Protein AF-A0AA42CPR8-F1 (afdb_monomer_lite)

Foldseek 3Di:
DPDPPVPLPPLLVQLLVCLVVVHDLVPRPDDPPDPSSVSSVNSVVVVVVVCVPPPPDPPPPPPDDDDDPDPDDDDDDD

Radius of gyration: 28.8 Å; chains: 1; bounding box: 79×17×77 Å

Structure (mmCIF, N/CA/C/O backbone):
data_AF-A0AA42CPR8-F1
#
_entry.id   AF-A0AA42CPR8-F1
#
loop_
_atom_site.group_PDB
_atom_site.id
_atom_site.type_symbol
_atom_site.label_atom_id
_atom_site.label_alt_id
_atom_site.label_comp_id
_atom_site.label_asym_id
_atom_site.label_entity_id
_atom_site.label_seq_id
_atom_site.pdbx_PDB_ins_code
_atom_site.Cartn_x
_atom_site.Cartn_y
_atom_site.Cartn_z
_atom_site.occupancy
_atom_site.B_iso_or_equiv
_atom_site.auth_seq_id
_atom_site.auth_comp_id
_atom_site.auth_asym_id
_atom_site.auth_atom_id
_atom_site.pdbx_PDB_model_num
ATOM 1 N N . MET A 1 1 ? 17.303 3.400 25.310 1.00 39.75 1 MET A N 1
ATOM 2 C CA . MET A 1 1 ? 16.509 4.040 24.241 1.00 39.75 1 MET A CA 1
ATOM 3 C C . MET A 1 1 ? 15.732 2.918 23.578 1.00 39.75 1 MET A C 1
ATOM 5 O O . MET A 1 1 ? 16.401 1.966 23.201 1.00 39.75 1 MET A O 1
ATOM 9 N N . PRO A 1 2 ? 14.389 2.911 23.539 1.00 50.91 2 PRO A N 1
ATOM 10 C CA . PRO A 1 2 ? 13.686 1.830 22.865 1.00 50.91 2 PRO A CA 1
ATOM 11 C C . PRO A 1 2 ? 13.932 1.954 21.360 1.00 50.91 2 PRO A C 1
ATOM 13 O O . PRO A 1 2 ? 13.733 3.014 20.765 1.00 50.91 2 PRO A O 1
ATOM 16 N N . GLU A 1 3 ? 14.439 0.871 20.794 1.00 44.56 3 GLU A N 1
ATOM 17 C CA . GLU A 1 3 ? 14.723 0.680 19.383 1.00 44.56 3 GLU A CA 1
ATOM 18 C C . GLU A 1 3 ? 13.406 0.830 18.618 1.00 44.56 3 GLU A C 1
ATOM 20 O O . GLU A 1 3 ? 12.515 -0.014 18.706 1.00 44.56 3 GLU A O 1
ATOM 25 N N . LYS A 1 4 ? 13.244 1.947 17.900 1.00 46.81 4 LYS A N 1
ATOM 26 C CA . LYS A 1 4 ? 12.178 2.106 16.909 1.00 46.81 4 LYS A CA 1
ATOM 27 C C . LYS A 1 4 ? 12.531 1.253 15.693 1.00 46.81 4 LYS A C 1
ATOM 29 O O . LYS A 1 4 ? 12.851 1.774 14.630 1.00 46.81 4 LYS A O 1
ATOM 34 N N . THR A 1 5 ? 12.508 -0.061 15.863 1.00 47.91 5 THR A N 1
ATOM 35 C CA . THR A 1 5 ? 12.386 -0.970 14.734 1.00 47.91 5 THR A CA 1
ATOM 36 C C . THR A 1 5 ? 10.970 -0.764 14.232 1.00 47.91 5 THR A C 1
ATOM 38 O O . THR A 1 5 ? 10.017 -1.290 14.803 1.00 47.91 5 THR A O 1
ATOM 41 N N . THR A 1 6 ? 10.823 0.094 13.226 1.00 53.19 6 THR A N 1
ATOM 42 C CA . THR A 1 6 ? 9.613 0.208 12.413 1.00 53.19 6 THR A CA 1
ATOM 43 C C . THR A 1 6 ? 9.460 -1.123 11.682 1.00 53.19 6 THR A C 1
ATOM 45 O O . THR A 1 6 ? 9.810 -1.245 10.513 1.00 53.19 6 THR A O 1
ATOM 48 N N . ALA A 1 7 ? 9.067 -2.171 12.409 1.00 54.75 7 ALA A N 1
ATOM 49 C CA . ALA A 1 7 ? 8.664 -3.424 11.813 1.00 54.75 7 ALA A CA 1
ATOM 50 C C . ALA A 1 7 ? 7.540 -3.055 10.852 1.00 54.75 7 ALA A C 1
ATOM 52 O O . ALA A 1 7 ? 6.553 -2.450 11.277 1.00 54.75 7 ALA A O 1
ATOM 53 N N . ALA A 1 8 ? 7.747 -3.320 9.562 1.00 58.22 8 ALA A N 1
ATOM 54 C CA . ALA A 1 8 ? 6.676 -3.247 8.589 1.00 58.22 8 ALA A CA 1
ATOM 55 C C . ALA A 1 8 ? 5.460 -3.943 9.208 1.00 58.22 8 ALA A C 1
ATOM 57 O O . ALA A 1 8 ? 5.568 -5.069 9.697 1.00 58.22 8 ALA A O 1
ATOM 58 N N . THR A 1 9 ? 4.345 -3.230 9.301 1.00 69.19 9 THR A N 1
ATOM 59 C CA . THR A 1 9 ? 3.104 -3.815 9.790 1.00 69.19 9 THR A CA 1
ATOM 60 C C . THR A 1 9 ? 2.708 -4.970 8.880 1.00 69.19 9 THR A C 1
ATOM 62 O O . THR A 1 9 ? 3.058 -4.992 7.697 1.00 69.19 9 THR A O 1
ATOM 65 N N . ASP A 1 10 ? 1.977 -5.936 9.433 1.00 84.75 10 ASP A N 1
ATOM 66 C CA . ASP A 1 10 ? 1.519 -7.126 8.705 1.00 84.75 10 ASP A CA 1
ATOM 67 C C . ASP A 1 10 ? 0.850 -6.735 7.371 1.00 84.75 10 ASP A C 1
ATOM 69 O O . ASP A 1 10 ? 1.223 -7.232 6.311 1.00 84.75 10 ASP A O 1
ATOM 73 N N . ALA A 1 11 ? 0.021 -5.684 7.400 1.00 88.06 11 ALA A N 1
ATOM 74 C CA . ALA A 1 11 ? -0.629 -5.110 6.226 1.00 88.06 11 ALA A CA 1
ATOM 75 C C . ALA A 1 11 ? 0.355 -4.576 5.163 1.00 88.06 11 ALA A C 1
ATOM 77 O O . ALA A 1 11 ? 0.131 -4.779 3.970 1.00 88.06 11 ALA A O 1
ATOM 78 N N . PHE A 1 12 ? 1.453 -3.918 5.553 1.00 88.75 12 PHE A N 1
ATOM 79 C CA . PHE A 1 12 ? 2.480 -3.449 4.611 1.00 88.75 12 PHE A CA 1
ATOM 80 C C . PHE A 1 12 ? 3.177 -4.623 3.913 1.00 88.75 12 PHE A C 1
ATOM 82 O O . PHE A 1 12 ? 3.399 -4.606 2.696 1.00 88.75 12 PHE A O 1
ATOM 89 N N . GLN A 1 13 ? 3.509 -5.667 4.673 1.00 88.62 13 GLN A N 1
ATOM 90 C CA . GLN A 1 13 ? 4.147 -6.858 4.124 1.00 88.62 13 GLN A CA 1
ATOM 91 C C . GLN A 1 13 ? 3.189 -7.624 3.201 1.00 88.62 13 GLN A C 1
ATOM 93 O O . GLN A 1 13 ? 3.581 -8.005 2.097 1.00 88.62 13 GLN A O 1
ATOM 98 N N . GLU A 1 14 ? 1.916 -7.749 3.578 1.00 89.31 14 GLU A N 1
ATOM 99 C CA . GLU A 1 14 ? 0.865 -8.298 2.717 1.00 89.31 14 GLU A CA 1
ATOM 100 C C . GLU A 1 14 ? 0.686 -7.500 1.422 1.00 89.31 14 GLU A C 1
ATOM 102 O O . GLU A 1 14 ? 0.533 -8.095 0.358 1.00 89.31 14 GLU A O 1
ATOM 107 N N . GLY A 1 15 ? 0.748 -6.167 1.477 1.00 90.62 15 GLY A N 1
ATOM 108 C CA . GLY A 1 15 ? 0.686 -5.310 0.290 1.00 90.62 15 GLY A CA 1
ATOM 109 C C . GLY A 1 15 ? 1.835 -5.570 -0.679 1.00 90.62 15 GLY A C 1
ATOM 110 O O . GLY A 1 15 ? 1.635 -5.660 -1.892 1.00 90.62 15 GLY A O 1
ATOM 111 N N . THR A 1 16 ? 3.031 -5.767 -0.125 1.00 89.94 16 THR A N 1
ATOM 112 C CA . THR A 1 16 ? 4.240 -6.118 -0.879 1.00 89.94 16 THR A CA 1
ATOM 113 C C . THR A 1 16 ? 4.075 -7.475 -1.571 1.00 89.94 16 THR A C 1
ATOM 115 O O . THR A 1 1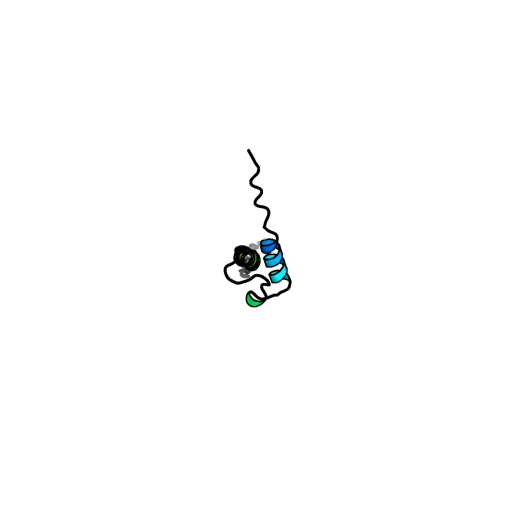6 ? 4.286 -7.582 -2.779 1.00 89.94 16 THR A O 1
ATOM 118 N N . VAL A 1 17 ? 3.635 -8.506 -0.838 1.00 90.06 17 VAL A N 1
ATOM 119 C CA . VAL A 1 17 ? 3.397 -9.856 -1.385 1.00 90.06 17 VAL A CA 1
ATOM 120 C C . VAL A 1 17 ? 2.299 -9.831 -2.443 1.00 90.06 17 VAL A C 1
ATOM 122 O O . VAL A 1 17 ? 2.474 -10.380 -3.526 1.00 90.06 17 VAL A O 1
ATOM 125 N N . ALA A 1 18 ? 1.194 -9.134 -2.181 1.00 90.62 18 ALA A N 1
ATOM 126 C CA . ALA A 1 18 ? 0.090 -9.013 -3.122 1.00 90.62 18 ALA A CA 1
ATOM 127 C C . ALA A 1 18 ? 0.534 -8.409 -4.460 1.00 90.62 18 ALA A C 1
ATOM 129 O O . ALA A 1 18 ? 0.060 -8.826 -5.517 1.00 90.62 18 ALA A O 1
ATOM 130 N N . ARG A 1 19 ? 1.471 -7.455 -4.436 1.00 88.00 19 ARG A N 1
ATOM 131 C CA . ARG A 1 19 ? 2.057 -6.904 -5.659 1.00 88.00 19 ARG A CA 1
ATOM 132 C C . ARG A 1 19 ? 2.895 -7.935 -6.412 1.00 88.00 19 ARG A C 1
ATOM 134 O O . ARG A 1 19 ? 2.739 -8.029 -7.629 1.00 88.00 19 ARG A O 1
ATOM 141 N N . VAL A 1 20 ? 3.741 -8.694 -5.712 1.00 87.00 20 VAL A N 1
ATOM 142 C CA . VAL A 1 20 ? 4.564 -9.772 -6.299 1.00 87.00 20 VAL A CA 1
ATOM 143 C C . VAL A 1 20 ? 3.683 -10.845 -6.948 1.00 87.00 20 VAL A C 1
ATOM 145 O O . VAL A 1 20 ? 3.974 -11.296 -8.052 1.00 87.00 20 VAL A O 1
ATOM 148 N N . GLU A 1 21 ? 2.552 -11.168 -6.323 1.00 89.62 21 GLU A N 1
ATOM 149 C CA . GLU A 1 21 ? 1.534 -12.090 -6.848 1.00 89.62 21 GLU A CA 1
ATOM 150 C C . GLU A 1 21 ? 0.693 -11.489 -7.999 1.00 89.62 21 GLU A C 1
ATOM 152 O O . GLU A 1 21 ? -0.128 -12.174 -8.610 1.00 89.62 21 GLU A O 1
ATOM 157 N N . GLY A 1 22 ? 0.865 -10.202 -8.322 1.00 89.38 22 GLY A N 1
ATOM 158 C CA . GLY A 1 22 ? 0.153 -9.523 -9.408 1.00 89.38 22 GLY A CA 1
ATOM 159 C C . GLY A 1 22 ? -1.275 -9.075 -9.071 1.00 89.38 22 GLY A C 1
ATOM 160 O O . GLY A 1 22 ? -2.037 -8.714 -9.977 1.00 89.38 22 GLY A O 1
ATOM 161 N N . LEU A 1 23 ? -1.653 -9.055 -7.790 1.00 89.50 23 LEU A N 1
ATOM 162 C CA . LEU A 1 23 ? -2.937 -8.515 -7.336 1.00 89.50 23 LEU A CA 1
ATOM 163 C C . LEU A 1 23 ? -3.005 -7.000 -7.568 1.00 89.50 23 LEU A C 1
ATOM 165 O O . LEU A 1 23 ? -2.000 -6.278 -7.535 1.00 89.50 23 LEU A O 1
ATOM 169 N N . LYS A 1 24 ? -4.214 -6.488 -7.821 1.00 89.69 24 LYS A N 1
ATOM 170 C CA . LYS A 1 24 ? -4.442 -5.058 -8.067 1.00 89.69 24 LYS A CA 1
ATOM 171 C C . LYS A 1 24 ? -4.839 -4.363 -6.769 1.00 89.69 24 LYS A C 1
ATOM 173 O O . LYS A 1 24 ? -5.365 -4.973 -5.851 1.00 89.69 24 LYS A O 1
ATOM 178 N N . LEU A 1 25 ? -4.698 -3.039 -6.740 1.00 85.56 25 LEU A N 1
ATOM 179 C CA . LEU A 1 25 ? -5.116 -2.200 -5.6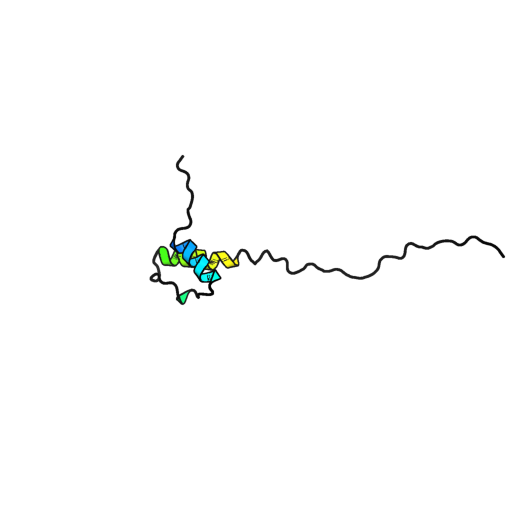07 1.00 85.56 25 LEU A CA 1
ATOM 180 C C . LEU A 1 25 ? -6.574 -2.396 -5.162 1.00 85.56 25 LEU A C 1
ATOM 182 O O . LEU A 1 25 ? -6.889 -2.206 -3.995 1.00 85.56 25 LEU A O 1
ATOM 186 N N . ARG A 1 26 ? -7.462 -2.769 -6.087 1.00 88.50 26 ARG A N 1
ATOM 187 C CA . ARG A 1 26 ? -8.880 -3.044 -5.800 1.00 88.50 26 ARG A CA 1
ATOM 188 C C . ARG A 1 26 ? -9.127 -4.388 -5.109 1.00 88.50 26 ARG A C 1
ATOM 190 O O . ARG A 1 26 ? -10.229 -4.599 -4.624 1.00 88.50 26 ARG A O 1
ATOM 197 N N . ASP A 1 27 ? -8.141 -5.280 -5.130 1.00 90.81 27 ASP A N 1
ATOM 198 C CA . ASP A 1 27 ? -8.189 -6.597 -4.491 1.00 90.81 27 ASP A CA 1
ATOM 199 C C . ASP A 1 27 ? -7.700 -6.528 -3.031 1.00 90.81 27 ASP A C 1
ATOM 201 O O . ASP A 1 27 ? -7.570 -7.553 -2.370 1.00 90.81 27 ASP A O 1
ATOM 205 N N . ASN A 1 28 ? -7.434 -5.318 -2.521 1.00 89.25 28 ASN A N 1
ATOM 206 C CA . ASN A 1 28 ? -7.104 -5.084 -1.122 1.00 89.25 28 ASN A CA 1
ATOM 207 C C . ASN A 1 28 ? -8.252 -5.591 -0.217 1.00 89.25 28 ASN A C 1
ATOM 209 O O . ASN A 1 28 ? -9.381 -5.111 -0.364 1.00 89.25 28 ASN A O 1
ATOM 213 N N . PRO A 1 29 ? -7.993 -6.530 0.717 1.00 87.94 29 PRO A N 1
ATOM 214 C CA . PRO A 1 29 ? -9.025 -7.081 1.598 1.00 87.94 29 PRO A CA 1
ATOM 215 C C . PRO A 1 29 ? -9.506 -6.083 2.664 1.00 87.94 29 PRO A C 1
ATOM 217 O O . PRO A 1 29 ? -10.556 -6.286 3.277 1.00 87.94 29 PRO A O 1
ATOM 220 N N . TYR A 1 30 ? -8.751 -5.008 2.899 1.00 88.06 30 TYR A N 1
ATOM 221 C CA . TYR A 1 30 ? -9.043 -4.002 3.911 1.00 88.06 30 TYR A CA 1
ATOM 222 C C . TYR A 1 30 ? -10.037 -2.950 3.410 1.00 88.06 30 TYR A C 1
ATOM 224 O O . TYR A 1 30 ? -9.992 -2.497 2.264 1.00 88.06 30 TYR A O 1
ATOM 232 N N . ALA A 1 31 ? -10.924 -2.503 4.302 1.00 88.12 31 ALA A N 1
ATOM 233 C CA . ALA A 1 31 ? -11.877 -1.443 3.993 1.00 88.12 31 ALA A CA 1
ATOM 234 C C . ALA A 1 31 ? -11.162 -0.122 3.663 1.00 88.12 31 ALA A C 1
ATOM 236 O O . ALA A 1 31 ? -10.172 0.247 4.301 1.00 88.12 31 ALA A O 1
ATOM 237 N N . LEU A 1 32 ? -11.699 0.617 2.688 1.00 86.25 32 LEU A N 1
ATOM 238 C CA . LEU A 1 32 ? -11.168 1.918 2.275 1.00 86.25 32 LEU A CA 1
ATOM 239 C C . LEU A 1 32 ? -11.033 2.871 3.478 1.00 86.25 32 LEU A C 1
ATOM 241 O O . LEU A 1 32 ? -11.903 2.908 4.342 1.00 86.25 32 LEU A O 1
ATOM 245 N N . GLN A 1 33 ? -9.961 3.671 3.488 1.00 85.00 33 GLN A N 1
ATOM 246 C CA . GLN A 1 33 ? -9.642 4.673 4.526 1.00 85.00 33 GLN A CA 1
ATOM 247 C C . GLN A 1 33 ? -9.328 4.128 5.931 1.00 85.00 33 GLN A C 1
ATOM 249 O O . GLN A 1 33 ? -9.228 4.910 6.871 1.00 85.00 33 GLN A O 1
ATOM 254 N N . THR A 1 34 ? -9.128 2.820 6.084 1.00 88.00 34 THR A N 1
ATOM 255 C CA . THR A 1 34 ? -8.531 2.263 7.307 1.00 88.00 34 THR A CA 1
ATOM 256 C C . THR A 1 34 ? -7.009 2.393 7.280 1.00 88.00 34 THR A C 1
ATOM 258 O O . THR A 1 34 ? -6.409 2.410 6.201 1.00 88.00 34 THR A O 1
ATOM 261 N N . ASP A 1 35 ? -6.375 2.440 8.453 1.00 87.94 35 ASP A N 1
ATOM 262 C CA . ASP A 1 35 ? -4.912 2.438 8.561 1.00 87.94 35 ASP A CA 1
ATOM 263 C C . ASP A 1 35 ? -4.307 1.223 7.838 1.00 87.94 35 ASP A C 1
ATOM 265 O O . ASP A 1 35 ? -3.417 1.396 7.012 1.00 87.94 35 ASP A O 1
ATOM 269 N N . GLN A 1 36 ? -4.889 0.023 8.000 1.00 87.94 36 GLN A N 1
ATOM 270 C CA . GLN A 1 36 ? -4.439 -1.175 7.273 1.00 87.94 36 GLN A CA 1
ATOM 271 C C . GLN A 1 36 ? -4.541 -1.020 5.748 1.00 87.94 36 GLN A C 1
ATOM 273 O O . GLN A 1 36 ? -3.634 -1.426 5.026 1.00 87.94 36 GLN A O 1
ATOM 278 N N . HIS A 1 37 ? -5.607 -0.399 5.231 1.00 89.81 37 HIS A N 1
ATOM 279 C CA . HIS A 1 37 ? -5.726 -0.142 3.794 1.00 89.81 37 HIS A CA 1
ATOM 280 C C . HIS A 1 37 ? -4.626 0.804 3.289 1.00 89.81 37 HIS A C 1
ATOM 282 O O . HIS A 1 37 ? -4.099 0.607 2.191 1.00 89.81 37 HIS A O 1
ATOM 288 N N . LEU A 1 38 ? -4.283 1.837 4.066 1.00 90.50 38 LEU A N 1
ATOM 289 C CA . LEU A 1 38 ? -3.203 2.767 3.729 1.00 90.50 38 LEU A CA 1
ATOM 290 C C . LEU A 1 38 ? -1.831 2.080 3.778 1.00 90.50 38 LEU A C 1
ATOM 292 O O . LEU A 1 38 ? -1.039 2.265 2.855 1.00 90.50 38 LEU A O 1
ATOM 296 N N . GLU A 1 39 ? -1.578 1.257 4.795 1.00 90.50 39 GLU A N 1
ATOM 297 C CA . GLU A 1 39 ? -0.324 0.514 4.964 1.00 90.50 39 GLU A CA 1
ATOM 298 C C . GLU A 1 39 ? -0.129 -0.554 3.883 1.00 90.50 39 GLU A C 1
ATOM 300 O O . GLU A 1 39 ? 0.932 -0.620 3.262 1.00 90.50 39 GLU A O 1
ATOM 305 N N . TRP A 1 40 ? -1.177 -1.315 3.563 1.00 91.69 40 TRP A N 1
ATOM 306 C CA . TRP A 1 40 ? -1.164 -2.280 2.464 1.00 91.69 40 TRP A CA 1
ATOM 307 C C . TRP A 1 40 ? -0.913 -1.602 1.118 1.00 91.69 40 TRP A C 1
ATOM 309 O O . TRP A 1 40 ? -0.084 -2.049 0.326 1.00 91.69 40 TRP A O 1
ATOM 319 N N . LYS A 1 41 ? -1.566 -0.460 0.863 1.00 91.12 41 LYS A N 1
ATOM 320 C CA . LYS A 1 41 ? -1.329 0.330 -0.352 1.00 91.12 41 LYS A CA 1
ATOM 321 C C . LYS A 1 41 ? 0.108 0.858 -0.419 1.00 91.12 41 LYS A C 1
ATOM 323 O O . LYS A 1 41 ? 0.679 0.885 -1.509 1.00 91.12 41 LYS A O 1
ATOM 328 N N . ALA A 1 42 ? 0.679 1.276 0.710 1.00 89.94 42 ALA A N 1
ATOM 329 C CA . ALA A 1 42 ? 2.064 1.729 0.779 1.00 89.94 42 ALA A CA 1
ATOM 330 C C . ALA A 1 42 ? 3.041 0.596 0.423 1.00 89.94 42 ALA A C 1
ATOM 332 O O . ALA A 1 42 ? 3.895 0.796 -0.437 1.00 89.94 42 ALA A O 1
ATOM 333 N N . GLY A 1 43 ? 2.859 -0.604 0.987 1.00 90.12 43 GLY A N 1
ATOM 334 C CA . GLY A 1 43 ? 3.677 -1.779 0.656 1.00 90.12 43 GLY A CA 1
ATOM 335 C C . GLY A 1 43 ? 3.530 -2.230 -0.800 1.00 90.12 43 GLY A C 1
ATOM 336 O O . GLY A 1 43 ? 4.519 -2.495 -1.483 1.00 90.12 43 GLY A O 1
ATOM 337 N N . TRP A 1 44 ? 2.300 -2.221 -1.323 1.00 90.69 44 TRP A N 1
ATOM 338 C CA . TRP A 1 44 ? 2.017 -2.540 -2.727 1.00 90.69 44 TRP A CA 1
ATOM 339 C C . TRP A 1 44 ? 2.683 -1.564 -3.708 1.00 90.69 44 TRP A C 1
ATOM 341 O O . TRP A 1 44 ? 3.061 -1.955 -4.810 1.00 90.69 44 TRP A O 1
ATOM 351 N N . SER A 1 45 ? 2.816 -0.287 -3.332 1.00 88.56 45 SER A N 1
ATOM 352 C CA . SER A 1 45 ? 3.442 0.741 -4.173 1.00 88.56 45 SER A CA 1
ATOM 353 C C . SER A 1 45 ? 4.964 0.792 -4.034 1.00 88.56 45 SER A C 1
ATOM 355 O O . SER A 1 45 ? 5.633 1.178 -4.987 1.00 88.56 45 SER A O 1
ATOM 357 N N . ALA A 1 46 ? 5.515 0.410 -2.879 1.00 84.62 46 ALA A N 1
ATOM 358 C CA . ALA A 1 46 ? 6.952 0.478 -2.597 1.00 84.62 46 ALA A CA 1
ATOM 359 C C . ALA A 1 46 ? 7.801 -0.425 -3.510 1.00 84.62 46 ALA A C 1
ATOM 361 O O . ALA A 1 46 ? 8.986 -0.183 -3.704 1.00 84.62 46 ALA A O 1
ATOM 362 N N . THR A 1 47 ? 7.198 -1.453 -4.104 1.00 68.56 47 THR A N 1
ATOM 363 C CA . THR A 1 47 ? 7.865 -2.390 -5.022 1.00 68.56 47 THR A CA 1
ATOM 364 C C . THR A 1 47 ? 8.150 -1.806 -6.407 1.00 68.56 47 THR A C 1
ATOM 366 O O . THR A 1 47 ? 8.910 -2.411 -7.150 1.00 68.56 47 THR A O 1
ATOM 369 N N . PHE A 1 48 ? 7.585 -0.648 -6.769 1.00 63.38 48 PHE A N 1
ATOM 370 C CA . PHE A 1 48 ? 7.918 0.037 -8.027 1.00 63.38 48 PHE A CA 1
ATOM 371 C C . PHE A 1 48 ? 9.222 0.839 -7.961 1.00 63.38 48 PHE A C 1
ATOM 373 O O . PHE A 1 48 ? 9.910 0.944 -8.969 1.00 63.38 48 PHE A O 1
ATOM 380 N N . ASP A 1 49 ? 9.573 1.371 -6.791 1.00 56.91 49 ASP A N 1
ATOM 381 C CA . ASP A 1 49 ? 10.743 2.246 -6.626 1.00 56.91 49 ASP A CA 1
ATOM 382 C C . ASP A 1 49 ? 12.076 1.484 -6.757 1.00 56.91 49 ASP A C 1
ATOM 384 O O . ASP A 1 49 ? 13.119 2.082 -6.988 1.00 56.91 49 ASP A O 1
ATOM 388 N N . LEU A 1 50 ? 12.057 0.151 -6.635 1.00 54.53 50 LEU A N 1
ATOM 389 C CA . LEU A 1 50 ? 13.263 -0.683 -6.702 1.00 54.53 50 LEU A CA 1
ATOM 390 C C . LEU A 1 50 ? 13.659 -1.106 -8.127 1.00 54.53 50 LEU A C 1
ATOM 392 O O . LEU A 1 50 ? 14.769 -1.600 -8.309 1.00 54.53 50 LEU A O 1
ATOM 396 N N . ASP A 1 51 ? 12.792 -0.919 -9.128 1.00 52.31 51 ASP A N 1
ATOM 397 C CA . ASP A 1 51 ? 13.079 -1.269 -10.533 1.00 52.31 51 ASP A CA 1
ATOM 398 C C . ASP A 1 51 ? 13.553 -0.060 -11.369 1.00 52.31 51 ASP A C 1
ATOM 400 O O . ASP A 1 51 ? 14.010 -0.235 -12.499 1.00 52.31 51 ASP A O 1
ATOM 404 N N . GLU A 1 52 ? 13.498 1.164 -10.827 1.00 52.03 52 GLU A N 1
ATOM 405 C CA . GLU A 1 52 ? 13.899 2.394 -11.538 1.00 52.03 52 GLU A CA 1
ATOM 406 C C . GLU A 1 52 ? 15.412 2.698 -11.447 1.00 52.03 52 GLU A C 1
ATOM 408 O O . GLU A 1 52 ? 15.876 3.700 -11.980 1.00 52.03 52 GLU A O 1
ATOM 413 N N . ASP A 1 53 ? 16.202 1.796 -10.853 1.00 51.72 53 ASP A N 1
ATOM 414 C CA . ASP A 1 53 ? 17.677 1.779 -10.942 1.00 51.72 53 ASP A CA 1
ATOM 415 C C . ASP A 1 53 ? 18.180 0.734 -11.957 1.00 51.72 53 ASP A C 1
ATOM 417 O O . ASP A 1 53 ? 19.373 0.440 -12.052 1.00 51.72 53 ASP A O 1
ATOM 421 N N . ARG A 1 54 ? 17.283 0.145 -12.763 1.00 51.38 54 ARG A N 1
ATOM 422 C CA . ARG A 1 54 ? 17.719 -0.571 -13.961 1.00 51.38 54 ARG A CA 1
ATOM 423 C C . ARG A 1 54 ? 18.091 0.463 -15.012 1.00 51.38 54 ARG A C 1
ATOM 425 O O . ARG A 1 54 ? 17.285 0.759 -15.889 1.00 51.38 54 ARG A O 1
ATOM 432 N N . ASP A 1 55 ? 19.321 0.966 -14.905 1.00 54.12 55 ASP A N 1
ATOM 433 C CA . ASP A 1 55 ? 20.121 1.529 -15.992 1.00 54.12 55 ASP A CA 1
ATOM 434 C C . ASP A 1 55 ? 19.658 0.911 -17.325 1.00 54.12 55 ASP A C 1
ATOM 436 O O . ASP A 1 55 ? 19.975 -0.257 -17.606 1.00 54.12 55 ASP A O 1
ATOM 440 N N . PRO A 1 56 ? 18.873 1.625 -18.157 1.00 55.75 56 PRO A N 1
ATOM 441 C CA . PRO A 1 56 ? 18.687 1.209 -19.523 1.00 55.75 56 PRO A CA 1
ATOM 442 C C . PRO A 1 56 ? 19.990 1.580 -20.206 1.00 55.75 56 PRO A C 1
ATOM 444 O O . PRO A 1 56 ? 20.103 2.633 -20.820 1.00 55.75 56 PRO A O 1
ATOM 447 N N . GLU A 1 57 ? 20.988 0.722 -20.028 1.00 52.50 57 GLU A N 1
ATOM 448 C CA . GLU A 1 57 ? 21.918 0.434 -21.091 1.00 52.50 57 GLU A CA 1
ATOM 449 C C . GLU A 1 57 ? 22.465 1.716 -21.745 1.00 52.50 57 GLU A C 1
ATOM 451 O O . GLU A 1 57 ? 22.212 2.021 -22.909 1.00 52.50 57 GLU A O 1
ATOM 456 N N . SER A 1 58 ? 23.311 2.444 -21.013 1.00 47.25 58 SER A N 1
ATOM 457 C CA . SER A 1 58 ? 24.352 3.251 -21.653 1.00 47.25 58 SER A CA 1
ATOM 458 C C . SER A 1 58 ? 25.392 2.310 -22.289 1.00 47.25 58 SER A C 1
ATOM 460 O O . SER A 1 58 ? 26.593 2.436 -22.074 1.00 47.25 58 SER A O 1
ATOM 462 N N . THR A 1 59 ? 24.954 1.325 -23.086 1.00 57.25 59 THR A N 1
ATOM 463 C CA . THR A 1 59 ? 25.805 0.656 -24.072 1.00 57.25 59 THR A CA 1
ATOM 464 C C . THR A 1 59 ? 25.767 1.488 -25.339 1.00 57.25 59 THR A C 1
ATOM 466 O O . THR A 1 59 ? 25.420 1.029 -26.425 1.00 57.25 59 THR A O 1
ATOM 469 N N . ARG A 1 60 ? 26.180 2.748 -25.221 1.00 56.66 60 ARG A N 1
ATOM 470 C CA . ARG A 1 60 ? 26.740 3.444 -26.367 1.00 56.66 60 ARG A CA 1
ATOM 471 C C . ARG A 1 60 ? 28.189 2.982 -26.503 1.00 56.66 60 ARG A C 1
ATOM 473 O O . ARG A 1 60 ? 29.128 3.702 -26.193 1.00 56.66 60 ARG A O 1
ATOM 480 N N . VAL A 1 61 ? 28.353 1.726 -26.915 1.00 59.34 61 VAL A N 1
ATOM 481 C CA . VAL A 1 61 ? 29.585 1.274 -27.558 1.00 59.34 61 VAL A CA 1
ATOM 482 C C . VAL A 1 61 ? 29.438 1.678 -29.025 1.00 59.34 61 VAL A C 1
ATOM 484 O O . VAL A 1 61 ? 29.105 0.855 -29.871 1.00 59.34 61 VAL A O 1
ATOM 487 N N . ASP A 1 62 ? 29.639 2.966 -29.327 1.00 54.44 62 ASP A N 1
ATOM 488 C CA . ASP A 1 62 ? 30.317 3.283 -30.585 1.00 54.44 62 ASP A CA 1
ATOM 489 C C . ASP A 1 62 ? 31.742 2.724 -30.357 1.00 54.44 62 ASP A C 1
ATOM 491 O O . ASP A 1 62 ? 32.503 3.247 -29.558 1.00 54.44 62 ASP A O 1
ATOM 495 N N . GLY A 1 63 ? 32.153 1.574 -30.875 1.00 61.59 63 GLY A N 1
ATOM 496 C CA . GLY A 1 63 ? 31.694 0.999 -32.119 1.00 61.59 63 GLY A CA 1
ATOM 497 C C . GLY A 1 63 ? 32.141 1.828 -33.319 1.00 61.59 63 GLY A C 1
ATOM 498 O O . GLY A 1 63 ? 31.549 1.648 -34.370 1.00 61.59 63 GLY A O 1
ATOM 499 N N . ASP A 1 64 ? 33.139 2.714 -33.184 1.00 56.84 64 ASP A N 1
ATOM 500 C CA . ASP A 1 64 ? 33.856 3.249 -34.341 1.00 56.84 64 ASP A CA 1
ATOM 501 C C . ASP A 1 64 ? 35.285 3.708 -33.987 1.00 56.84 64 ASP A C 1
ATOM 503 O O . ASP A 1 64 ? 35.501 4.607 -33.180 1.00 56.84 64 ASP A O 1
ATOM 507 N N . GLU A 1 65 ? 36.236 3.027 -34.628 1.00 54.84 65 GLU A N 1
ATOM 508 C CA . GLU A 1 65 ? 37.609 3.442 -34.927 1.00 54.84 65 GLU A CA 1
ATOM 509 C C . GLU A 1 65 ? 38.644 3.552 -33.786 1.00 54.84 65 GLU A C 1
ATOM 511 O O . GLU A 1 65 ? 38.923 4.600 -33.205 1.00 54.84 65 GLU A O 1
ATOM 516 N N . VAL A 1 66 ? 39.357 2.440 -33.565 1.00 67.38 66 VAL A N 1
ATOM 517 C CA . VAL A 1 66 ? 40.762 2.512 -33.144 1.00 67.38 66 VAL A CA 1
ATOM 518 C C . VAL A 1 66 ? 41.559 3.214 -34.254 1.00 67.38 66 VAL A C 1
ATOM 520 O O . VAL A 1 66 ? 41.550 2.719 -35.382 1.00 67.38 66 VAL A O 1
ATOM 523 N N . PRO A 1 67 ? 42.276 4.325 -34.002 1.00 59.72 67 PRO A N 1
ATOM 524 C CA . PRO A 1 67 ? 43.269 4.772 -34.962 1.00 59.72 67 PRO A CA 1
ATOM 525 C C . PRO A 1 67 ? 44.368 3.708 -35.010 1.00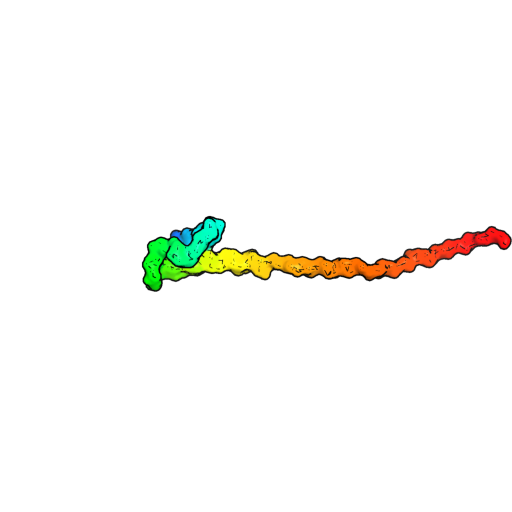 59.72 67 PRO A C 1
ATOM 527 O O . PRO A 1 67 ? 45.009 3.409 -33.999 1.00 59.72 67 PRO A O 1
ATOM 530 N N . ASP A 1 68 ? 44.537 3.113 -36.188 1.00 49.47 68 ASP A N 1
ATOM 531 C CA . ASP A 1 68 ? 45.607 2.181 -36.516 1.00 49.47 68 ASP A CA 1
ATOM 532 C C . ASP A 1 68 ? 46.963 2.833 -36.204 1.00 49.47 68 ASP A C 1
ATOM 534 O O . ASP A 1 68 ? 47.490 3.667 -36.940 1.00 49.47 68 ASP A O 1
ATOM 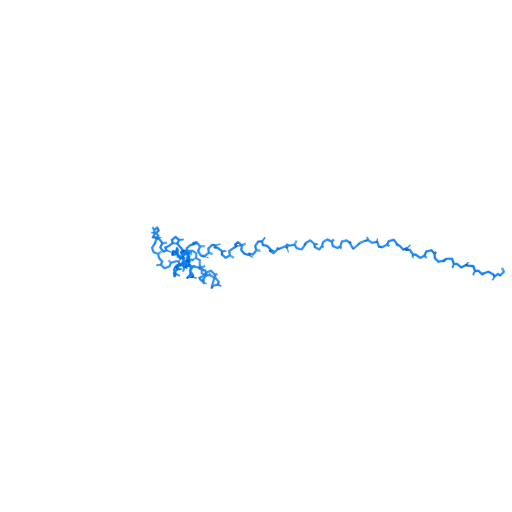538 N N . ALA A 1 69 ? 47.513 2.483 -35.046 1.00 58.69 69 ALA A N 1
ATOM 539 C CA . ALA A 1 69 ? 48.892 2.756 -34.700 1.00 58.69 69 ALA A CA 1
ATOM 540 C C . ALA A 1 69 ? 49.745 1.557 -35.126 1.00 58.69 69 ALA A C 1
ATOM 542 O O . ALA A 1 69 ? 50.298 0.849 -34.285 1.00 58.69 69 ALA A O 1
ATOM 543 N N . THR A 1 70 ? 49.879 1.322 -36.434 1.00 59.84 70 THR A N 1
ATOM 544 C CA . THR A 1 70 ? 51.021 0.570 -36.963 1.00 59.84 70 THR A CA 1
ATOM 545 C C . THR A 1 70 ? 51.496 1.127 -38.307 1.00 59.84 70 THR A C 1
ATOM 547 O O . THR A 1 70 ? 51.532 0.473 -39.342 1.00 59.84 70 THR A O 1
ATOM 550 N N . THR A 1 71 ? 52.002 2.366 -38.286 1.00 58.72 71 THR A N 1
ATOM 551 C CA . THR A 1 71 ? 53.051 2.746 -39.246 1.00 58.72 71 THR A CA 1
ATOM 552 C C . THR A 1 71 ? 54.351 2.036 -38.850 1.00 58.72 71 THR A C 1
ATOM 554 O O . THR A 1 71 ? 55.262 2.585 -38.233 1.00 58.72 71 THR A O 1
ATOM 557 N N . SER A 1 72 ? 54.395 0.733 -39.118 1.00 59.25 72 SER A N 1
ATOM 558 C CA . SER A 1 72 ? 55.620 -0.051 -39.082 1.00 59.25 72 SER A CA 1
ATOM 559 C C . SER A 1 72 ? 56.381 0.189 -40.381 1.00 59.25 72 SER A C 1
ATOM 561 O O . SER A 1 72 ? 55.985 -0.256 -41.455 1.00 59.25 72 SER A O 1
ATOM 563 N N . LEU A 1 73 ? 57.491 0.912 -40.245 1.00 61.50 73 LEU A N 1
ATOM 564 C CA . LEU A 1 73 ? 58.615 0.958 -41.178 1.00 61.50 73 LEU A CA 1
ATOM 565 C C . LEU A 1 73 ? 58.941 -0.443 -41.741 1.00 61.50 73 LEU A C 1
ATOM 567 O O . LEU A 1 73 ? 59.085 -1.383 -40.955 1.00 61.50 73 LEU A O 1
ATOM 571 N N . PRO A 1 74 ? 59.228 -0.559 -43.048 1.00 63.12 74 PRO A N 1
ATOM 572 C CA . PRO A 1 74 ? 60.310 -1.438 -43.474 1.00 63.12 74 PRO A CA 1
ATOM 573 C C . PRO A 1 74 ? 61.494 -0.619 -44.007 1.00 63.12 74 PRO A C 1
ATOM 575 O O . PRO A 1 74 ? 61.455 -0.059 -45.100 1.00 63.12 74 PRO A O 1
ATOM 578 N N . GLU A 1 75 ? 62.580 -0.592 -43.231 1.00 59.69 75 GLU A N 1
ATOM 579 C CA . GLU A 1 75 ? 63.928 -0.574 -43.805 1.00 59.69 75 GLU A CA 1
ATOM 580 C C . GLU A 1 75 ? 64.198 -1.951 -44.430 1.00 59.69 75 GLU A C 1
ATOM 582 O O . GLU A 1 75 ? 64.100 -2.950 -43.722 1.00 59.69 75 GLU A O 1
ATOM 587 N N . VAL A 1 76 ? 64.517 -1.988 -45.731 1.00 59.56 76 VAL A N 1
ATOM 588 C CA . VAL A 1 76 ? 65.355 -2.965 -46.479 1.00 59.56 76 VAL A CA 1
ATOM 589 C C . VAL A 1 76 ? 64.941 -2.844 -47.959 1.00 59.56 76 VAL A C 1
ATOM 591 O O . VAL A 1 76 ? 63.773 -2.986 -48.291 1.00 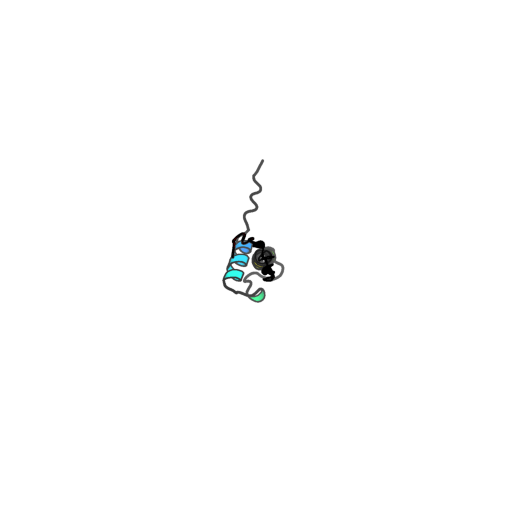59.56 76 VAL A O 1
ATOM 594 N N . GLY A 1 77 ? 65.769 -2.385 -48.896 1.00 56.91 77 GLY A N 1
ATOM 595 C CA . GLY A 1 77 ? 67.045 -2.959 -49.311 1.00 56.91 77 GLY A CA 1
ATOM 596 C C . GLY A 1 77 ? 66.823 -3.709 -50.633 1.00 56.91 77 GLY A C 1
ATOM 597 O O . GLY A 1 77 ? 66.284 -4.813 -50.616 1.00 56.91 77 GLY A O 1
ATOM 598 N N . GLY A 1 78 ? 67.211 -3.095 -51.758 1.00 47.25 78 GLY A N 1
ATOM 599 C CA . GLY A 1 78 ? 67.111 -3.651 -53.115 1.00 47.25 78 GLY A CA 1
ATOM 600 C C . GLY A 1 78 ? 67.550 -2.657 -54.177 1.00 47.25 78 GLY A C 1
ATOM 601 O O . GLY A 1 78 ? 66.724 -1.781 -54.508 1.00 47.25 78 GLY A O 1
#

Sequence (78 aa):
MPEKTTAATDAFQEGTVARVEGLKLRDNPYALQTDQHLEWKAGWSATFDLDEDRDPESTRVDGDEVPDATTSLPEVGG

Organism: NCBI:txid2949735

pLDDT: mean 71.44, std 17.12, range [39.75, 91.69]

Secondary structure (DSSP, 8-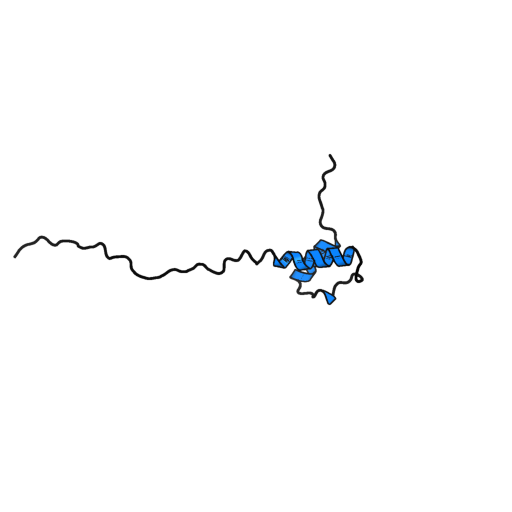state):
---------HHHHHHHHHHHTT--GGG-SSPTTSHHHHHHHHHHHHTSTTSTT-------------------------